Protein AF-A0A950DQF6-F1 (afdb_monomer_lite)

Secondary structure (DSSP, 8-state):
-----PPP--------------------------PPPTT-PPP-S-HHHHHHHHHHHTTTT---S-EEEEEEEEETTEEEEEEEEEETTEEEEEEE-SS-EEEEEEETTEEEEE-TTS-EEE---GGGTTS--

Foldseek 3Di:
DDDDDDDDDDDDDDDDDDDDPDDDDDDDDDDDDCDDPPPDDDDPDDPVNVVVVVCVVVVVVVQPQKDKDKDWDADPNAIWIKIKIDGPQKIKIWIDRPQFIKIWIDDPRWTWIAGRVRDIDTDDDCPPVPPPD

Sequence (133 aa):
MGDHFARPRIAVSICAMIFGFSACLGAAARGDSFAPPSGIVTTNASLQDVLAKARKADGSDISYRSRVVDGQVQAWGMKGTYRSIEAGSNYVSRVDFGIVSWQDGRVDGQPWRQDENGMVIQLHDARNAQDVE

pLDDT: mean 71.09, std 19.99, range [35.16, 95.62]

Structure (mmCIF, N/CA/C/O backbone):
data_AF-A0A950DQF6-F1
#
_entry.id   AF-A0A950DQF6-F1
#
loop_
_atom_site.group_PDB
_atom_site.id
_atom_site.type_symbol
_atom_site.label_atom_id
_atom_site.label_alt_id
_atom_site.label_comp_id
_atom_site.label_asym_id
_atom_site.label_entity_id
_atom_site.label_seq_id
_atom_site.pdbx_PDB_ins_code
_atom_site.Cartn_x
_atom_site.Cartn_y
_atom_site.Cartn_z
_atom_site.occupancy
_atom_site.B_iso_or_equiv
_atom_site.auth_seq_id
_atom_site.auth_comp_id
_atom_site.auth_asym_id
_atom_site.auth_atom_id
_atom_site.pdbx_PDB_model_num
ATOM 1 N N . MET A 1 1 ? 31.010 27.730 26.794 1.00 44.81 1 MET A N 1
ATOM 2 C CA . MET A 1 1 ? 30.544 26.393 26.370 1.00 44.81 1 MET A CA 1
ATOM 3 C C . MET A 1 1 ? 29.462 26.601 25.334 1.00 44.81 1 MET A C 1
ATOM 5 O O . MET A 1 1 ? 28.344 26.942 25.687 1.00 44.81 1 MET A O 1
ATOM 9 N N . GLY A 1 2 ? 29.847 26.546 24.066 1.00 45.50 2 GLY A N 1
ATOM 10 C CA . GLY A 1 2 ? 28.998 26.877 22.929 1.00 45.50 2 GLY A CA 1
ATOM 11 C C . GLY A 1 2 ? 29.719 26.406 21.680 1.00 45.50 2 GLY A C 1
ATOM 12 O O . GLY A 1 2 ? 30.469 27.166 21.075 1.00 45.50 2 GLY A O 1
ATOM 13 N N . ASP A 1 3 ? 29.560 25.123 21.371 1.00 42.44 3 ASP A N 1
ATOM 14 C CA . ASP A 1 3 ? 30.252 24.495 20.255 1.00 42.44 3 ASP A CA 1
ATOM 15 C C . ASP A 1 3 ? 29.463 24.734 18.967 1.00 42.44 3 ASP A C 1
ATOM 17 O O . ASP A 1 3 ? 28.378 24.199 18.733 1.00 42.44 3 ASP A O 1
ATOM 21 N N . HIS A 1 4 ? 30.041 25.597 18.137 1.00 42.09 4 HIS A N 1
ATOM 22 C CA . HIS A 1 4 ? 29.661 25.848 16.759 1.00 42.09 4 HIS A CA 1
ATOM 23 C C . HIS A 1 4 ? 29.982 24.622 15.888 1.00 42.09 4 HIS A C 1
ATOM 25 O O . HIS A 1 4 ? 31.131 24.406 15.512 1.00 42.09 4 HIS A O 1
ATOM 31 N N . PHE A 1 5 ? 28.964 23.859 15.484 1.00 47.81 5 PHE A N 1
ATOM 32 C CA . PHE A 1 5 ? 29.081 22.903 14.378 1.00 47.81 5 PHE A CA 1
ATOM 33 C C . PHE A 1 5 ? 28.721 23.583 13.050 1.00 47.81 5 PHE A C 1
ATOM 35 O O . PHE A 1 5 ? 27.559 23.646 12.645 1.00 47.81 5 PHE A O 1
ATOM 42 N N . ALA A 1 6 ? 29.738 24.094 12.357 1.00 44.88 6 ALA A N 1
ATOM 43 C CA . ALA A 1 6 ? 29.636 24.544 10.974 1.00 44.88 6 ALA A CA 1
ATOM 44 C C . ALA A 1 6 ? 29.698 23.333 10.025 1.00 44.88 6 ALA A C 1
ATOM 46 O O . ALA A 1 6 ? 30.693 22.614 9.973 1.00 44.88 6 ALA A O 1
ATOM 47 N N . ARG A 1 7 ? 28.623 23.100 9.264 1.00 49.81 7 ARG A N 1
ATOM 48 C CA . ARG A 1 7 ? 28.586 22.111 8.175 1.00 49.81 7 ARG A CA 1
ATOM 49 C C . ARG A 1 7 ? 29.198 22.715 6.900 1.00 49.81 7 ARG A C 1
ATOM 51 O O . ARG A 1 7 ? 28.809 23.829 6.541 1.00 49.81 7 ARG A O 1
ATOM 58 N N . PRO A 1 8 ? 30.074 22.007 6.165 1.00 45.16 8 PRO A N 1
ATOM 59 C CA . PRO A 1 8 ? 30.518 22.456 4.851 1.00 45.16 8 PRO A CA 1
ATOM 60 C C . PRO A 1 8 ? 29.384 22.309 3.826 1.00 45.16 8 PRO A C 1
ATOM 62 O O . PRO A 1 8 ? 28.852 21.223 3.598 1.00 45.16 8 PRO A O 1
ATOM 65 N N . ARG A 1 9 ? 29.006 23.432 3.209 1.00 49.66 9 ARG A N 1
ATOM 66 C CA . ARG A 1 9 ? 28.120 23.495 2.042 1.00 49.66 9 ARG A CA 1
ATOM 67 C C . ARG A 1 9 ? 28.940 23.153 0.798 1.00 49.66 9 ARG A C 1
ATOM 69 O O . ARG A 1 9 ? 29.726 23.976 0.342 1.00 49.66 9 ARG A O 1
ATOM 76 N N . ILE A 1 10 ? 28.755 21.956 0.249 1.00 49.50 10 ILE A N 1
ATOM 77 C CA . ILE A 1 10 ? 29.268 21.610 -1.080 1.00 49.50 10 ILE A CA 1
ATOM 78 C C . ILE A 1 10 ? 28.276 22.175 -2.100 1.00 49.50 10 ILE A C 1
ATOM 80 O O . ILE A 1 10 ? 27.187 21.641 -2.297 1.00 49.50 10 ILE A O 1
ATOM 84 N N . ALA A 1 11 ? 28.642 23.309 -2.692 1.00 48.06 11 ALA A N 1
ATOM 85 C CA . ALA A 1 11 ? 27.965 23.891 -3.838 1.00 48.06 11 ALA A CA 1
ATOM 86 C C . ALA A 1 11 ? 28.366 23.106 -5.095 1.00 48.06 11 ALA A C 1
ATOM 88 O O . ALA A 1 11 ? 29.506 23.193 -5.547 1.00 48.06 11 ALA A O 1
ATOM 89 N N . VAL A 1 12 ? 27.442 22.324 -5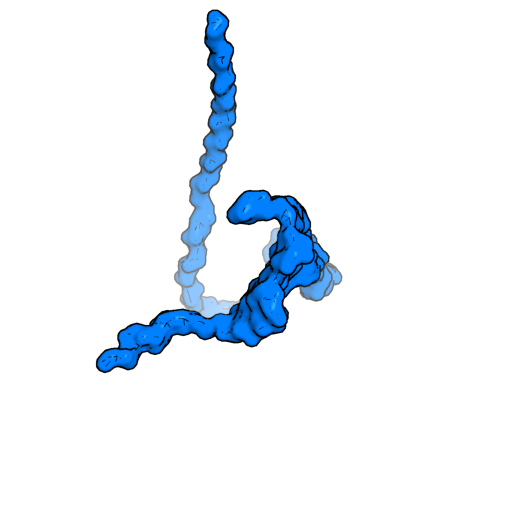.653 1.00 47.19 12 VAL A N 1
ATOM 90 C CA . VAL A 1 12 ? 27.631 21.677 -6.957 1.00 47.19 12 VAL A CA 1
ATOM 91 C C . VAL A 1 12 ? 27.151 22.647 -8.033 1.00 47.19 12 VAL A C 1
ATOM 93 O O . VAL A 1 12 ? 25.959 22.799 -8.283 1.00 47.19 12 VAL A O 1
ATOM 96 N N . SER A 1 13 ? 28.119 23.345 -8.622 1.00 51.41 13 SER A N 1
ATOM 97 C CA . SER A 1 13 ? 27.987 24.119 -9.852 1.00 51.41 13 SER A CA 1
ATOM 98 C C . SER A 1 13 ? 28.021 23.156 -11.040 1.00 51.41 13 SER A C 1
ATOM 100 O O . SER A 1 13 ? 29.061 22.557 -11.304 1.00 51.41 13 SER A O 1
ATOM 102 N N . ILE A 1 14 ? 26.902 22.987 -11.749 1.00 46.16 14 ILE A N 1
ATOM 103 C CA . ILE A 1 14 ? 26.880 22.384 -13.091 1.00 46.16 14 ILE A CA 1
ATOM 104 C C . ILE A 1 14 ? 26.046 23.305 -13.982 1.00 46.16 14 ILE A C 1
ATOM 106 O O . ILE A 1 14 ? 24.834 23.168 -14.130 1.00 46.16 14 ILE A O 1
ATOM 110 N N . CYS A 1 15 ? 26.736 24.302 -14.531 1.00 35.16 15 CYS A N 1
ATOM 111 C CA . CYS A 1 15 ? 26.258 25.125 -15.628 1.00 35.16 15 CYS A CA 1
ATOM 112 C C . CYS A 1 15 ? 26.411 24.358 -16.950 1.00 35.16 15 CYS A C 1
ATOM 114 O O . CYS A 1 15 ? 27.512 23.962 -17.316 1.00 35.16 15 CYS A O 1
ATOM 116 N N . ALA A 1 16 ? 25.287 24.217 -17.653 1.00 46.91 16 ALA A N 1
ATOM 117 C CA . ALA A 1 16 ? 25.133 24.336 -19.103 1.00 46.91 16 ALA A CA 1
ATOM 118 C C . ALA A 1 16 ? 26.136 23.615 -20.034 1.00 46.91 16 ALA A C 1
ATOM 120 O O . ALA A 1 16 ? 27.192 24.144 -20.366 1.00 46.91 16 ALA A O 1
ATOM 121 N N . MET A 1 17 ? 25.683 22.518 -20.653 1.00 45.94 17 MET A N 1
ATOM 122 C CA . MET A 1 17 ? 26.048 22.191 -22.040 1.00 45.94 17 MET A CA 1
ATOM 123 C C . MET A 1 17 ? 24.785 21.925 -22.868 1.00 45.94 17 MET A C 1
ATOM 125 O O . MET A 1 17 ? 24.313 20.806 -23.010 1.00 45.94 17 MET A O 1
ATOM 129 N N . ILE A 1 18 ? 24.221 23.042 -23.331 1.00 53.88 18 ILE A N 1
ATOM 130 C CA . ILE A 1 18 ? 23.873 23.335 -24.729 1.00 53.88 18 ILE A CA 1
ATOM 131 C C . ILE A 1 18 ? 23.001 22.287 -25.444 1.00 53.88 18 ILE A C 1
ATOM 133 O O . ILE A 1 18 ? 23.467 21.366 -26.110 1.00 53.88 18 ILE A O 1
ATOM 137 N N . PHE A 1 19 ? 21.695 22.562 -25.391 1.00 48.47 19 PHE A N 1
ATOM 138 C CA . PHE A 1 19 ? 20.740 22.259 -26.452 1.00 48.47 19 PHE A CA 1
ATOM 139 C C . PHE A 1 19 ? 21.227 22.863 -27.777 1.00 48.47 19 PHE A C 1
ATOM 141 O O . PHE A 1 19 ? 21.328 24.081 -27.909 1.00 48.47 19 PHE A O 1
ATOM 148 N N . GLY A 1 20 ? 21.507 22.006 -28.756 1.00 43.12 20 GLY A N 1
ATOM 149 C CA . GLY A 1 20 ? 21.973 22.403 -30.083 1.00 43.12 20 GLY A CA 1
ATOM 150 C C . GLY A 1 20 ? 21.484 21.474 -31.192 1.00 43.12 20 GLY A C 1
ATOM 151 O O . GLY A 1 20 ? 22.245 21.165 -32.099 1.00 43.12 20 GLY A O 1
ATOM 152 N N . PHE A 1 21 ? 20.231 21.012 -31.136 1.00 49.06 21 PHE A N 1
ATOM 153 C CA . PHE A 1 21 ? 19.551 20.469 -32.317 1.00 49.06 21 PHE A CA 1
ATOM 154 C C . PHE A 1 21 ? 19.042 21.649 -33.155 1.00 49.06 21 PHE A C 1
ATOM 156 O O . PHE A 1 21 ? 17.883 22.046 -33.060 1.00 49.06 21 PHE A O 1
ATOM 163 N N . SER A 1 22 ? 19.944 22.259 -33.927 1.00 48.34 22 SER A N 1
ATOM 164 C CA . SER A 1 22 ? 19.582 23.229 -34.961 1.00 48.34 22 SER A CA 1
ATOM 165 C C . SER A 1 22 ? 19.636 22.548 -36.323 1.00 48.34 22 SER A C 1
ATOM 167 O O . SER A 1 22 ? 20.611 21.885 -36.673 1.00 48.34 22 SER A O 1
ATOM 169 N N . ALA A 1 23 ? 18.536 22.677 -37.050 1.00 49.09 23 ALA A N 1
ATOM 170 C CA . ALA A 1 23 ? 18.274 22.064 -38.334 1.00 49.09 23 ALA A CA 1
ATOM 171 C C . ALA A 1 23 ? 19.194 22.595 -39.443 1.00 49.09 23 ALA A C 1
ATOM 173 O O . ALA A 1 23 ? 19.326 23.803 -39.606 1.00 49.09 23 ALA A O 1
ATOM 174 N N . CYS A 1 24 ? 19.696 21.691 -40.286 1.00 42.50 24 CYS A N 1
ATOM 175 C CA . CYS A 1 24 ? 20.021 21.982 -41.681 1.00 42.50 24 CYS A CA 1
ATOM 176 C C . CYS A 1 24 ? 19.501 20.830 -42.547 1.00 42.50 24 CYS A C 1
ATOM 178 O O . CYS A 1 24 ? 20.109 19.766 -42.654 1.00 42.50 24 CYS A O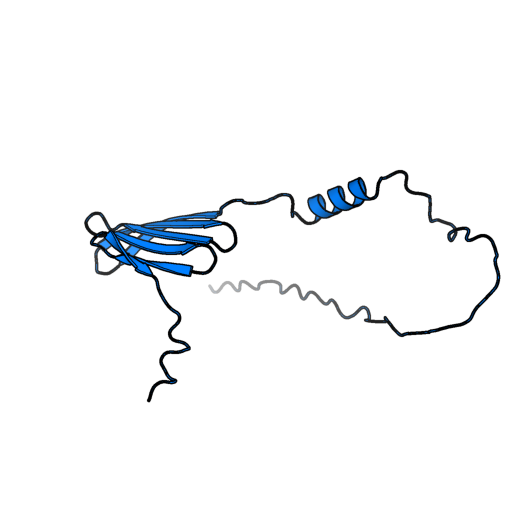 1
ATOM 180 N N . LEU A 1 25 ? 18.327 21.063 -43.132 1.00 47.41 25 LEU A N 1
ATOM 181 C CA . LEU A 1 25 ? 17.778 20.311 -44.252 1.00 47.41 25 LEU A CA 1
ATOM 182 C C . LEU A 1 25 ? 18.675 20.517 -45.491 1.00 47.41 25 LEU A C 1
ATOM 184 O O . LEU A 1 25 ? 18.941 21.654 -45.864 1.00 47.41 25 LEU A O 1
ATOM 188 N N . GLY A 1 26 ? 19.035 19.421 -46.163 1.00 47.09 26 GLY A N 1
ATOM 189 C CA . GLY A 1 26 ? 19.121 19.346 -47.627 1.00 47.09 26 GLY A CA 1
ATOM 190 C C . GLY A 1 26 ? 20.355 19.917 -48.337 1.00 47.09 26 GLY A C 1
ATOM 191 O O . GLY A 1 26 ? 20.363 21.067 -48.759 1.00 47.09 26 GLY A O 1
ATOM 192 N N . ALA A 1 27 ? 21.304 19.039 -48.671 1.00 39.94 27 ALA A N 1
ATOM 193 C CA . ALA A 1 27 ? 22.051 19.119 -49.928 1.00 39.94 27 ALA A CA 1
ATOM 194 C C . ALA A 1 27 ? 22.387 17.694 -50.398 1.00 39.94 27 ALA A C 1
ATOM 196 O O . ALA A 1 27 ? 23.067 16.941 -49.706 1.00 39.94 27 ALA A O 1
ATOM 197 N N . ALA A 1 28 ? 21.854 17.303 -51.555 1.00 51.84 28 ALA A N 1
ATOM 198 C CA . ALA A 1 28 ? 22.140 16.028 -52.199 1.00 51.84 28 ALA A CA 1
ATOM 199 C C . ALA A 1 28 ? 23.609 15.962 -52.649 1.00 51.84 28 ALA A C 1
ATOM 201 O O . ALA A 1 28 ? 24.081 16.870 -53.332 1.00 51.84 28 ALA A O 1
ATOM 202 N N . ALA A 1 29 ? 24.308 14.867 -52.349 1.00 39.88 29 ALA A N 1
ATOM 203 C CA . ALA A 1 29 ? 25.582 14.548 -52.984 1.00 39.88 29 ALA A CA 1
ATOM 204 C C . ALA A 1 29 ? 25.760 13.025 -53.095 1.00 39.88 29 ALA A C 1
ATOM 206 O O . ALA A 1 29 ? 25.832 12.316 -52.099 1.00 39.88 29 ALA A O 1
ATOM 207 N N . ARG A 1 30 ? 25.717 12.582 -54.358 1.00 41.66 30 ARG A N 1
ATOM 208 C CA . ARG A 1 30 ? 26.414 11.468 -55.026 1.00 41.66 30 ARG A CA 1
ATOM 209 C C . ARG A 1 30 ? 27.141 10.436 -54.157 1.00 41.66 30 ARG A C 1
ATOM 211 O O . ARG A 1 30 ? 27.916 10.779 -53.277 1.00 41.66 30 ARG A O 1
ATOM 218 N N . GLY A 1 31 ? 26.942 9.171 -54.535 1.00 50.16 31 GLY A N 1
ATOM 219 C CA . GLY A 1 31 ? 27.619 8.015 -53.969 1.00 50.16 31 GLY A CA 1
ATOM 220 C C . GLY A 1 31 ? 29.126 8.201 -53.846 1.00 50.16 31 GLY A C 1
ATOM 221 O O . GLY A 1 31 ? 29.810 8.418 -54.837 1.00 50.16 31 GLY A O 1
ATOM 222 N N . ASP A 1 32 ? 29.588 8.048 -52.616 1.00 42.94 32 ASP A N 1
ATOM 223 C CA . ASP A 1 32 ? 30.919 7.600 -52.264 1.00 42.94 32 ASP A CA 1
ATOM 224 C C . ASP A 1 32 ? 30.763 6.745 -51.008 1.00 42.94 32 ASP A C 1
ATOM 226 O O . ASP A 1 32 ? 29.960 7.040 -50.119 1.00 42.94 32 ASP A O 1
ATOM 230 N N . SER A 1 33 ? 31.468 5.620 -51.000 1.00 51.22 33 SER A N 1
ATOM 231 C CA . SER A 1 33 ? 31.531 4.621 -49.934 1.00 51.22 33 SER A CA 1
ATOM 232 C C . SER A 1 33 ? 31.474 5.260 -48.544 1.00 51.22 33 SER A C 1
ATOM 234 O O . SER A 1 33 ? 32.419 5.927 -48.127 1.00 51.22 33 SER A O 1
ATOM 236 N N . PHE A 1 34 ? 30.374 5.026 -47.821 1.00 54.84 34 PHE A N 1
ATOM 237 C CA . PHE A 1 34 ? 30.195 5.432 -46.427 1.00 54.84 34 PHE A CA 1
ATOM 238 C C . PHE A 1 34 ? 31.133 4.598 -45.543 1.00 54.84 34 PHE A C 1
ATOM 240 O O . PHE A 1 34 ? 30.733 3.621 -44.912 1.00 54.84 34 PHE A O 1
ATOM 247 N N . ALA A 1 35 ? 32.420 4.933 -45.560 1.00 58.03 35 ALA A N 1
ATOM 248 C CA . ALA A 1 35 ? 33.362 4.461 -44.567 1.00 58.03 35 ALA A CA 1
ATOM 249 C C . ALA A 1 35 ? 33.122 5.288 -43.295 1.00 58.03 35 ALA A C 1
ATOM 251 O O . ALA A 1 35 ? 33.123 6.522 -43.364 1.00 58.03 35 ALA A O 1
ATOM 252 N N . PRO A 1 36 ? 32.869 4.653 -42.140 1.00 61.41 36 PRO A N 1
ATOM 253 C CA . PRO A 1 36 ? 32.668 5.391 -40.906 1.00 61.41 36 PRO A CA 1
ATOM 254 C C . PRO A 1 36 ? 33.942 6.185 -40.550 1.00 61.41 36 PRO A C 1
ATOM 256 O O . PRO A 1 36 ? 35.049 5.746 -40.877 1.00 61.41 36 PRO A O 1
ATOM 259 N N . PRO A 1 37 ? 33.813 7.346 -39.880 1.00 66.25 37 PRO A N 1
ATOM 260 C CA . PRO A 1 37 ? 34.947 8.123 -39.390 1.00 66.25 37 PRO A CA 1
ATOM 261 C C . PRO A 1 37 ? 35.964 7.257 -38.637 1.00 66.25 37 PRO A C 1
ATOM 263 O O . PRO A 1 37 ? 35.594 6.350 -37.884 1.00 66.25 37 PRO A O 1
ATOM 266 N N . SER A 1 38 ? 37.254 7.554 -38.818 1.00 61.94 38 SER A N 1
ATOM 267 C CA . SER A 1 38 ? 38.350 6.841 -38.157 1.00 61.94 38 SER A CA 1
ATOM 268 C C . SER A 1 38 ? 38.122 6.762 -36.644 1.00 61.94 38 SER A C 1
ATOM 270 O O . SER A 1 38 ? 37.943 7.790 -35.993 1.00 61.94 38 SER A O 1
ATOM 272 N N . GLY A 1 39 ? 38.140 5.547 -36.092 1.00 59.22 39 GLY A N 1
ATOM 273 C CA . GLY A 1 39 ? 37.901 5.287 -34.667 1.00 59.22 39 GLY A CA 1
ATOM 274 C C . GLY A 1 39 ? 36.539 4.664 -34.349 1.00 59.22 39 GLY A C 1
ATOM 275 O O . GLY A 1 39 ? 36.359 4.152 -33.247 1.00 59.22 39 GLY A O 1
ATOM 276 N N . ILE A 1 40 ? 35.604 4.625 -35.304 1.00 53.56 40 ILE A N 1
ATOM 277 C CA . ILE A 1 40 ? 34.352 3.872 -35.160 1.00 53.56 40 ILE A CA 1
ATOM 278 C C . ILE A 1 40 ? 34.576 2.448 -35.677 1.00 53.56 40 ILE A C 1
ATOM 280 O O . ILE A 1 40 ? 34.496 2.170 -36.872 1.00 53.56 40 ILE A O 1
ATOM 284 N N . VAL A 1 41 ? 34.893 1.541 -34.756 1.00 67.88 41 VAL A N 1
ATOM 285 C CA . VAL A 1 41 ? 34.974 0.102 -35.030 1.00 67.88 41 VAL A CA 1
ATOM 286 C C . VAL A 1 41 ? 33.580 -0.512 -35.100 1.00 67.88 41 VAL A C 1
ATOM 288 O O . VAL A 1 41 ? 32.681 -0.157 -34.336 1.00 67.88 41 VAL A O 1
ATOM 291 N N . THR A 1 42 ? 33.401 -1.467 -36.011 1.00 59.34 42 THR A N 1
ATOM 292 C CA . THR A 1 42 ? 32.185 -2.281 -36.086 1.00 59.34 42 THR A CA 1
ATOM 293 C C . THR A 1 42 ? 32.008 -3.045 -34.780 1.00 59.34 42 THR A C 1
ATOM 295 O O . THR A 1 42 ? 32.892 -3.798 -34.368 1.00 59.34 42 THR A O 1
ATOM 298 N N . THR A 1 43 ? 30.870 -2.851 -34.118 1.00 68.44 43 THR A N 1
ATOM 299 C CA . THR A 1 43 ? 30.553 -3.611 -32.911 1.00 68.44 43 THR A CA 1
ATOM 300 C C . THR A 1 43 ? 30.035 -4.992 -33.306 1.00 68.44 43 THR A C 1
ATOM 302 O O . THR A 1 43 ? 29.168 -5.107 -34.167 1.00 68.44 43 THR A O 1
ATOM 305 N N . ASN A 1 44 ? 30.559 -6.043 -32.671 1.00 76.25 44 ASN A N 1
ATOM 306 C CA . ASN A 1 44 ? 30.049 -7.413 -32.820 1.00 76.25 44 ASN A CA 1
ATOM 307 C C . ASN A 1 44 ? 28.880 -7.705 -31.864 1.00 76.25 44 ASN A C 1
ATOM 309 O O . ASN A 1 44 ? 28.334 -8.805 -31.869 1.00 76.25 44 ASN A O 1
ATOM 313 N N . ALA A 1 45 ? 28.523 -6.748 -31.002 1.00 77.44 45 ALA A N 1
ATOM 314 C CA . ALA A 1 45 ? 27.378 -6.884 -30.117 1.00 77.44 45 ALA A CA 1
ATOM 315 C C . ALA A 1 45 ? 26.087 -6.782 -30.931 1.00 77.44 45 ALA A C 1
ATOM 317 O O . ALA A 1 45 ? 25.908 -5.848 -31.716 1.00 77.44 45 ALA A O 1
ATOM 318 N N . SER A 1 46 ? 25.168 -7.719 -30.716 1.00 81.50 46 SER A N 1
ATOM 319 C CA . SER A 1 46 ? 23.830 -7.579 -31.274 1.00 81.50 46 SER A CA 1
ATOM 320 C C . SER A 1 46 ? 23.144 -6.354 -30.655 1.00 81.50 46 SER A C 1
ATOM 322 O O . SER A 1 46 ? 23.403 -5.988 -29.504 1.00 81.50 46 SER A O 1
ATOM 324 N N . LEU A 1 47 ? 22.232 -5.719 -31.394 1.00 75.44 47 LEU A N 1
ATOM 325 C CA . LEU A 1 47 ? 21.411 -4.625 -30.857 1.00 75.44 47 LEU A CA 1
ATOM 326 C C . LEU A 1 47 ? 20.683 -5.051 -29.569 1.00 75.44 47 LEU A C 1
ATOM 328 O O . LEU A 1 47 ? 20.546 -4.264 -28.634 1.00 75.44 47 LEU A O 1
ATOM 332 N N . GLN A 1 48 ? 20.270 -6.317 -29.500 1.00 76.00 48 GLN A N 1
ATOM 333 C CA . GLN A 1 48 ? 19.637 -6.902 -28.326 1.00 76.00 48 GLN A CA 1
ATOM 334 C C . GLN A 1 48 ? 20.563 -6.887 -27.101 1.00 76.00 48 GLN A C 1
ATOM 336 O O . GLN A 1 48 ? 20.117 -6.507 -26.021 1.00 76.00 48 GLN A O 1
ATOM 341 N N . ASP A 1 49 ? 21.845 -7.222 -27.263 1.00 79.75 49 ASP A N 1
ATOM 342 C CA . ASP A 1 49 ? 22.821 -7.203 -26.165 1.00 79.75 49 ASP A CA 1
ATOM 343 C C . ASP A 1 49 ? 23.082 -5.788 -25.651 1.00 79.75 49 ASP A C 1
ATOM 345 O O . ASP A 1 49 ? 23.234 -5.575 -24.445 1.00 79.75 49 ASP A O 1
ATOM 349 N N . VAL A 1 50 ? 23.118 -4.807 -26.558 1.00 79.06 50 VAL A N 1
ATOM 350 C CA . VAL A 1 50 ? 23.283 -3.392 -26.201 1.00 79.06 50 VAL A CA 1
ATOM 351 C C . VAL A 1 50 ? 22.080 -2.909 -25.393 1.00 79.06 50 VAL A C 1
ATOM 353 O O . VAL A 1 50 ? 22.254 -2.305 -24.335 1.00 79.06 50 VAL A O 1
ATOM 356 N N . LEU A 1 51 ? 20.862 -3.234 -25.834 1.00 78.56 51 LEU A N 1
ATOM 357 C CA . LEU A 1 51 ? 19.633 -2.867 -25.130 1.00 78.56 51 LEU A CA 1
ATOM 358 C C . LEU A 1 51 ? 19.489 -3.588 -23.783 1.00 78.56 51 LEU A C 1
ATOM 360 O O . LEU A 1 51 ? 19.069 -2.971 -22.808 1.00 78.56 51 LEU A O 1
ATOM 364 N N . ALA A 1 52 ? 19.867 -4.865 -23.699 1.00 73.06 52 ALA A N 1
ATOM 365 C CA . ALA A 1 52 ? 19.851 -5.622 -22.449 1.00 73.06 52 ALA A CA 1
ATOM 366 C C . ALA A 1 52 ? 20.841 -5.044 -21.427 1.00 73.06 52 ALA A C 1
ATOM 368 O O . ALA A 1 52 ? 20.493 -4.844 -20.264 1.00 73.06 52 ALA A O 1
ATOM 369 N N . LYS A 1 53 ? 22.060 -4.699 -21.862 1.00 78.06 53 LYS A N 1
ATOM 370 C CA . LYS A 1 53 ? 23.054 -4.040 -21.001 1.00 78.06 53 LYS A CA 1
ATOM 371 C C . LYS A 1 53 ? 22.617 -2.640 -20.579 1.00 78.06 53 LYS A C 1
ATOM 373 O O . LYS A 1 53 ? 22.816 -2.293 -19.420 1.00 78.06 53 LYS A O 1
ATOM 378 N N . ALA A 1 54 ? 21.996 -1.872 -21.475 1.00 74.00 54 ALA A N 1
ATOM 379 C CA . ALA A 1 54 ? 21.446 -0.558 -21.151 1.00 74.00 54 ALA A CA 1
ATOM 380 C C . ALA A 1 54 ? 20.333 -0.659 -20.096 1.00 74.00 54 ALA A C 1
ATOM 382 O O . ALA A 1 54 ? 20.391 0.037 -19.090 1.00 74.00 54 ALA A O 1
ATOM 383 N N . ARG A 1 55 ? 19.386 -1.592 -20.259 1.00 66.38 55 ARG A N 1
ATOM 384 C CA . ARG A 1 55 ? 18.320 -1.858 -19.274 1.00 66.38 55 ARG A CA 1
ATOM 385 C C . ARG A 1 55 ? 18.871 -2.283 -17.915 1.00 66.38 55 ARG A C 1
ATOM 387 O O . ARG A 1 55 ? 18.419 -1.789 -16.883 1.00 66.38 55 ARG A O 1
ATOM 394 N N . LYS A 1 56 ? 19.872 -3.163 -17.912 1.00 69.81 56 LYS A N 1
ATOM 395 C CA . LYS A 1 56 ? 20.545 -3.611 -16.689 1.00 69.81 56 LYS A CA 1
ATOM 396 C C . LYS A 1 56 ? 21.293 -2.472 -15.987 1.00 69.81 56 LYS A C 1
ATOM 398 O O . LYS A 1 56 ? 21.265 -2.399 -14.763 1.00 69.81 56 LYS A O 1
ATOM 403 N N . ALA A 1 57 ? 21.945 -1.590 -16.745 1.00 68.56 57 ALA A N 1
ATOM 404 C CA . ALA A 1 57 ? 22.651 -0.422 -16.215 1.00 68.56 57 ALA A CA 1
ATOM 405 C C . ALA A 1 57 ? 21.698 0.661 -15.680 1.00 68.56 57 ALA A C 1
ATOM 407 O O . ALA A 1 57 ? 22.006 1.287 -14.672 1.00 68.56 57 ALA A O 1
ATOM 408 N N . ASP A 1 58 ? 20.530 0.828 -16.304 1.00 69.19 58 ASP A N 1
ATOM 409 C CA . ASP A 1 58 ? 19.454 1.731 -15.868 1.00 69.19 58 ASP A CA 1
ATOM 410 C C . ASP A 1 58 ? 18.710 1.222 -14.614 1.00 69.19 58 ASP A C 1
ATOM 412 O O . ASP A 1 58 ? 17.778 1.844 -14.118 1.00 69.19 58 ASP A O 1
ATOM 416 N N . GLY A 1 59 ? 19.081 0.046 -14.092 1.00 55.34 59 GLY A N 1
ATOM 417 C CA . GLY A 1 59 ? 18.420 -0.555 -12.932 1.00 55.34 59 GLY A CA 1
ATOM 418 C C . GLY A 1 59 ? 17.004 -1.067 -13.215 1.00 55.34 59 GLY A C 1
ATOM 419 O O . GLY A 1 59 ? 16.348 -1.562 -12.302 1.00 55.34 59 GLY A O 1
ATOM 420 N N . SER A 1 60 ? 16.548 -1.028 -14.472 1.00 56.31 60 SER A N 1
ATOM 421 C CA . SER A 1 60 ? 15.229 -1.532 -14.888 1.00 56.31 60 SER A CA 1
ATOM 422 C C . SER A 1 60 ? 15.059 -3.053 -14.720 1.00 56.31 60 SER A C 1
ATOM 424 O O . SER A 1 60 ? 13.938 -3.555 -14.757 1.00 56.31 60 SER A O 1
ATOM 426 N N . ASP A 1 61 ? 16.154 -3.779 -14.462 1.00 50.06 61 ASP A N 1
ATOM 427 C CA . ASP A 1 61 ? 16.154 -5.203 -14.093 1.00 50.06 61 ASP A CA 1
ATOM 428 C C . ASP A 1 61 ? 15.894 -5.453 -12.594 1.00 50.06 61 ASP A C 1
ATOM 430 O O . ASP A 1 61 ? 15.681 -6.593 -12.182 1.00 50.06 61 ASP A O 1
ATOM 434 N N . ILE A 1 62 ? 15.865 -4.410 -11.755 1.00 53.62 62 ILE A N 1
ATOM 435 C CA . ILE A 1 62 ? 15.407 -4.521 -10.365 1.00 53.62 62 ILE A CA 1
ATOM 436 C C . ILE A 1 62 ? 13.908 -4.220 -10.346 1.00 53.62 62 ILE A C 1
ATOM 438 O O . ILE A 1 62 ? 13.445 -3.219 -9.802 1.00 53.62 62 ILE A O 1
ATOM 442 N N . SER A 1 63 ? 13.115 -5.091 -10.974 1.00 57.72 63 SER A N 1
ATOM 443 C CA . SER A 1 63 ? 11.664 -5.019 -10.837 1.00 57.72 63 SER A CA 1
ATOM 444 C C . SER A 1 63 ? 11.298 -5.470 -9.420 1.00 57.72 63 SER A C 1
ATOM 446 O O . SER A 1 63 ? 11.072 -6.658 -9.170 1.00 57.72 63 SER A O 1
ATOM 448 N N . TYR A 1 64 ? 11.241 -4.547 -8.461 1.00 55.00 64 TYR A N 1
ATOM 449 C CA . TYR A 1 64 ? 10.462 -4.796 -7.253 1.00 55.00 64 TYR A CA 1
ATOM 450 C C . TYR A 1 64 ? 9.012 -4.994 -7.704 1.00 55.00 64 TYR A C 1
ATOM 452 O O . TYR A 1 64 ? 8.304 -4.035 -7.994 1.00 55.00 64 TYR A O 1
ATOM 460 N N . ARG A 1 65 ? 8.583 -6.257 -7.828 1.00 69.25 65 ARG A N 1
ATOM 461 C CA . ARG A 1 65 ? 7.202 -6.602 -8.210 1.00 69.25 65 ARG A CA 1
ATOM 462 C C . ARG A 1 65 ? 6.195 -6.080 -7.188 1.00 69.25 65 ARG A C 1
ATOM 464 O O . ARG A 1 65 ? 5.049 -5.827 -7.538 1.00 69.25 65 ARG A O 1
ATOM 471 N N . SER A 1 66 ? 6.643 -5.911 -5.946 1.00 80.38 66 SER A N 1
ATOM 472 C CA . SER A 1 66 ? 5.877 -5.308 -4.869 1.00 80.38 66 SER A CA 1
ATOM 473 C C . SER A 1 66 ? 6.794 -4.672 -3.824 1.00 80.38 66 SER A C 1
ATOM 475 O O . SER A 1 66 ? 7.830 -5.248 -3.480 1.00 80.38 66 SER A O 1
ATOM 477 N N . ARG A 1 67 ? 6.384 -3.536 -3.268 1.00 87.06 67 ARG A N 1
ATOM 478 C CA . ARG A 1 67 ? 6.932 -2.924 -2.058 1.00 87.06 67 ARG A CA 1
ATOM 479 C C . ARG A 1 67 ? 5.997 -3.240 -0.897 1.00 87.06 67 ARG A C 1
ATOM 481 O O . ARG A 1 67 ? 4.797 -3.029 -1.009 1.00 87.06 67 ARG A O 1
ATOM 488 N N . VAL A 1 68 ? 6.546 -3.735 0.208 1.00 91.81 68 VAL A N 1
ATOM 489 C CA . VAL A 1 68 ? 5.791 -3.982 1.443 1.00 91.81 68 VAL A CA 1
ATOM 490 C C . VAL A 1 68 ? 6.332 -3.064 2.530 1.00 91.81 68 VAL A C 1
ATOM 492 O O . VAL A 1 68 ? 7.547 -2.962 2.700 1.00 91.81 68 VAL A O 1
ATOM 495 N N . VAL A 1 69 ? 5.436 -2.382 3.233 1.00 93.06 69 VAL A N 1
ATOM 496 C CA . VAL A 1 69 ? 5.748 -1.519 4.372 1.00 93.06 69 VAL A CA 1
ATOM 497 C C . VAL A 1 69 ? 4.879 -1.953 5.541 1.00 93.06 69 VAL A C 1
ATOM 499 O O . VAL A 1 69 ? 3.656 -1.896 5.454 1.00 93.06 69 VAL A O 1
ATOM 502 N N . ASP A 1 70 ? 5.517 -2.359 6.630 1.00 95.44 70 ASP A N 1
ATOM 503 C CA . ASP A 1 70 ? 4.857 -2.734 7.876 1.00 95.44 70 ASP A CA 1
ATOM 504 C C . ASP A 1 70 ? 5.230 -1.740 8.979 1.00 95.44 70 ASP A C 1
ATOM 506 O O . ASP A 1 70 ? 6.342 -1.201 9.010 1.00 95.44 70 ASP A O 1
ATOM 510 N N . GLY A 1 71 ? 4.327 -1.525 9.929 1.00 93.88 71 GLY A N 1
ATOM 511 C CA . GLY A 1 71 ? 4.653 -0.767 11.127 1.00 93.88 71 GLY A CA 1
ATOM 512 C C . GLY A 1 71 ? 3.544 -0.745 12.163 1.00 93.88 71 GLY A C 1
ATOM 513 O O . GLY A 1 71 ? 2.560 -1.480 12.091 1.00 93.88 71 GLY A O 1
ATOM 514 N N . GLN A 1 72 ? 3.734 0.103 13.168 1.00 94.88 72 GLN A N 1
ATOM 515 C CA . GLN A 1 72 ? 2.764 0.314 14.235 1.00 94.88 72 GLN A CA 1
ATOM 516 C C . GLN A 1 72 ? 2.027 1.630 14.026 1.00 94.88 72 GLN A C 1
ATOM 518 O O . GLN A 1 72 ? 2.596 2.600 13.526 1.00 94.88 72 GLN A O 1
ATOM 523 N N . VAL A 1 73 ? 0.763 1.660 14.431 1.00 92.38 73 VAL A N 1
ATOM 524 C CA . VAL A 1 73 ? -0.077 2.856 14.377 1.00 92.38 73 VAL A CA 1
ATOM 525 C C . VAL A 1 73 ? -0.794 3.040 15.707 1.00 92.38 73 VAL A C 1
ATOM 527 O O . VAL A 1 73 ? -1.182 2.074 16.364 1.00 92.38 73 VAL A O 1
ATOM 530 N N . GLN A 1 74 ? -0.947 4.292 16.127 1.00 92.50 74 GLN A N 1
ATOM 531 C CA . GLN A 1 74 ? -1.710 4.656 17.311 1.00 92.50 74 GLN A CA 1
ATOM 532 C C . GLN A 1 74 ? -2.693 5.764 16.940 1.00 92.50 74 GLN A C 1
ATOM 534 O O . GLN A 1 74 ? -2.279 6.831 16.496 1.00 92.50 74 GLN A O 1
ATOM 539 N N . ALA A 1 75 ? -3.988 5.509 17.112 1.00 87.12 75 ALA A N 1
ATOM 540 C CA . ALA A 1 75 ? -5.051 6.459 16.799 1.00 87.12 75 ALA A CA 1
ATOM 541 C C . ALA A 1 75 ? -6.251 6.224 17.725 1.00 87.12 75 ALA A C 1
ATOM 543 O O . ALA A 1 75 ? -6.511 5.092 18.123 1.00 87.12 75 ALA A O 1
ATOM 544 N N . TRP A 1 76 ? -6.958 7.293 18.108 1.00 86.94 76 TRP A N 1
ATOM 545 C CA . TRP A 1 76 ? -8.130 7.235 19.004 1.00 86.94 76 TRP A CA 1
ATOM 546 C C . TRP A 1 76 ? -7.901 6.446 20.309 1.00 86.94 76 TRP A C 1
ATOM 548 O O . TRP A 1 76 ? -8.790 5.767 20.809 1.00 86.94 76 TRP A O 1
ATOM 558 N N . GLY A 1 77 ? -6.681 6.499 20.855 1.00 90.56 77 GLY A N 1
ATOM 559 C CA . GLY A 1 77 ? -6.301 5.747 22.058 1.00 90.56 77 GLY A CA 1
ATOM 560 C C . GLY A 1 77 ? -6.041 4.252 21.832 1.00 90.56 77 GLY A C 1
ATOM 561 O O . GLY A 1 77 ? -5.569 3.579 22.746 1.00 90.56 77 GLY A O 1
ATOM 562 N N . MET A 1 78 ? -6.263 3.737 20.624 1.00 89.12 78 MET A N 1
ATOM 563 C CA . MET A 1 78 ? -5.980 2.356 20.245 1.00 89.12 78 MET A CA 1
ATOM 564 C C . MET A 1 78 ? -4.567 2.234 19.675 1.00 89.12 78 MET A C 1
ATOM 566 O O . MET A 1 78 ? -4.065 3.149 19.019 1.00 89.12 78 MET A O 1
ATOM 570 N N . LYS A 1 79 ? -3.918 1.093 19.920 1.00 93.44 79 LYS A N 1
ATOM 571 C CA . LYS A 1 79 ? -2.637 0.716 19.310 1.00 93.44 79 LYS A CA 1
ATOM 572 C C . LYS A 1 79 ? -2.870 -0.455 18.375 1.00 93.44 79 LYS A C 1
ATOM 574 O O . LYS A 1 79 ? -3.594 -1.381 18.723 1.00 93.44 79 LYS A O 1
ATOM 579 N N . GLY A 1 80 ? -2.248 -0.399 17.213 1.00 94.25 80 GLY A N 1
ATOM 580 C CA . GLY A 1 80 ? -2.459 -1.361 16.154 1.00 94.25 80 GLY A CA 1
ATOM 581 C C . GLY A 1 80 ? -1.243 -1.512 15.262 1.00 94.25 80 GLY A C 1
ATOM 582 O O . GLY A 1 80 ? -0.166 -0.959 15.512 1.00 94.25 80 GLY A O 1
ATOM 583 N N . THR A 1 81 ? -1.440 -2.264 14.194 1.00 95.62 81 THR A N 1
ATOM 584 C CA . THR A 1 81 ? -0.455 -2.458 13.136 1.00 95.62 81 THR A CA 1
ATOM 585 C C . THR A 1 81 ? -1.000 -1.918 11.828 1.00 95.62 81 THR A C 1
ATOM 587 O O . THR A 1 81 ? -2.212 -1.875 11.618 1.00 95.62 81 THR A O 1
ATOM 590 N N . TYR A 1 82 ? -0.101 -1.480 10.957 1.00 95.12 82 TYR A N 1
ATOM 591 C CA . TYR A 1 82 ? -0.438 -1.184 9.577 1.00 95.12 82 TYR A CA 1
ATOM 592 C C . TYR A 1 82 ? 0.459 -1.998 8.653 1.00 95.12 82 TYR A C 1
ATOM 594 O O . TYR A 1 82 ? 1.624 -2.257 8.968 1.00 95.12 82 TYR A O 1
ATOM 602 N N . ARG A 1 83 ? -0.097 -2.379 7.507 1.00 95.38 83 ARG A N 1
ATOM 603 C CA . ARG A 1 83 ? 0.611 -3.046 6.420 1.00 95.38 83 ARG A CA 1
ATOM 604 C C . ARG A 1 83 ? 0.158 -2.460 5.095 1.00 95.38 83 ARG A C 1
ATOM 606 O O . ARG A 1 83 ? -1.024 -2.521 4.780 1.00 95.38 83 ARG A O 1
ATOM 613 N N . SER A 1 84 ? 1.096 -1.938 4.317 1.00 94.69 84 SER A N 1
ATOM 614 C CA . SER A 1 84 ? 0.871 -1.467 2.951 1.00 94.69 84 SER A CA 1
ATOM 615 C C . SER A 1 84 ? 1.646 -2.333 1.966 1.00 94.69 84 SER A C 1
ATOM 617 O O . SER A 1 84 ? 2.818 -2.645 2.185 1.00 94.69 84 SER A O 1
ATOM 619 N N . ILE A 1 85 ? 0.986 -2.741 0.889 1.00 93.31 85 ILE A N 1
ATOM 620 C CA . ILE A 1 85 ? 1.552 -3.506 -0.217 1.00 93.31 85 ILE A CA 1
ATOM 621 C C . ILE A 1 85 ? 1.282 -2.716 -1.494 1.00 93.31 85 ILE A C 1
ATOM 623 O O . ILE A 1 85 ? 0.131 -2.527 -1.871 1.00 93.31 85 ILE A O 1
ATOM 627 N N . GLU A 1 86 ? 2.335 -2.281 -2.174 1.00 91.12 86 GLU A N 1
ATOM 628 C CA . GLU A 1 86 ? 2.272 -1.510 -3.419 1.00 91.12 86 GLU A CA 1
ATOM 629 C C . GLU A 1 86 ? 2.882 -2.334 -4.557 1.00 91.12 86 GLU A C 1
ATOM 631 O O . GLU A 1 86 ? 3.981 -2.862 -4.417 1.00 91.12 86 GLU A O 1
ATOM 636 N N . ALA A 1 87 ? 2.201 -2.441 -5.694 1.00 87.31 87 ALA A N 1
ATOM 637 C CA . ALA A 1 87 ? 2.666 -3.132 -6.894 1.00 87.31 87 ALA A CA 1
ATOM 638 C C . ALA A 1 87 ? 2.282 -2.317 -8.139 1.00 87.31 87 ALA A C 1
ATOM 640 O O . ALA A 1 87 ? 1.144 -2.358 -8.609 1.00 87.31 87 ALA A O 1
ATOM 641 N N . GLY A 1 88 ? 3.235 -1.550 -8.677 1.00 86.19 88 GLY A N 1
ATOM 642 C CA . GLY A 1 88 ? 2.979 -0.649 -9.802 1.00 86.19 88 GLY A CA 1
ATOM 643 C C . GLY A 1 88 ? 1.927 0.409 -9.453 1.00 86.19 88 GLY A C 1
ATOM 644 O O . GLY A 1 88 ? 2.120 1.204 -8.537 1.00 86.19 88 GLY A O 1
ATOM 645 N N . SER A 1 89 ? 0.808 0.425 -10.180 1.00 83.50 89 SER A N 1
ATOM 646 C CA . SER A 1 89 ? -0.334 1.309 -9.908 1.00 83.50 89 SER A CA 1
ATOM 647 C C . SER A 1 89 ? -1.250 0.808 -8.792 1.00 83.50 89 SER A C 1
ATOM 649 O O . SER A 1 89 ? -2.091 1.575 -8.314 1.00 83.50 89 SER A O 1
ATOM 651 N N . ASN A 1 90 ? -1.122 -0.454 -8.398 1.00 87.62 90 ASN A N 1
ATOM 652 C CA . ASN A 1 90 ? -2.040 -1.098 -7.474 1.00 87.62 90 ASN A CA 1
ATOM 653 C C . ASN A 1 90 ? -1.473 -1.030 -6.062 1.00 87.62 90 ASN A C 1
ATOM 655 O O . ASN A 1 90 ? -0.264 -1.144 -5.864 1.00 87.62 90 ASN A O 1
ATOM 659 N N . TYR A 1 91 ? -2.338 -0.838 -5.077 1.00 93.12 91 TYR A N 1
ATOM 660 C CA . TYR A 1 91 ? -1.923 -0.907 -3.684 1.00 93.12 91 TYR A CA 1
ATOM 661 C C . TYR A 1 91 ? -3.048 -1.434 -2.804 1.00 93.12 91 TYR A C 1
ATOM 663 O O . TYR A 1 91 ? -4.226 -1.313 -3.144 1.00 93.12 91 TYR A O 1
ATOM 671 N N . VAL A 1 92 ? -2.662 -2.019 -1.677 1.00 94.56 92 VAL A N 1
ATOM 672 C CA . VAL A 1 92 ? -3.555 -2.408 -0.590 1.00 94.56 92 VAL A CA 1
ATOM 673 C C . VAL A 1 92 ? -2.905 -1.988 0.716 1.00 94.56 92 VAL A C 1
ATOM 675 O O . VAL A 1 92 ? -1.776 -2.376 1.004 1.00 94.56 92 VAL A O 1
ATOM 678 N N . SER A 1 93 ? -3.627 -1.212 1.505 1.00 95.25 93 SER A N 1
ATOM 679 C CA . SER A 1 93 ? -3.275 -0.802 2.852 1.00 95.25 93 SER A CA 1
ATOM 680 C C . SER A 1 93 ? -4.276 -1.418 3.822 1.00 95.25 93 SER A C 1
ATOM 682 O O . SER A 1 93 ? -5.484 -1.384 3.599 1.00 95.25 93 SER A O 1
ATOM 684 N N . ARG A 1 94 ? -3.774 -2.012 4.900 1.00 95.31 94 ARG A N 1
ATOM 685 C CA . ARG A 1 94 ? -4.567 -2.560 5.996 1.00 95.31 94 ARG A CA 1
ATOM 686 C C . ARG A 1 94 ? -4.113 -1.933 7.294 1.00 95.31 94 ARG A C 1
ATOM 688 O O . ARG A 1 94 ? -2.917 -1.894 7.581 1.00 95.31 94 ARG A O 1
ATOM 695 N N . VAL A 1 95 ? -5.081 -1.531 8.103 1.00 94.94 95 VAL A N 1
ATOM 696 C CA . VAL A 1 95 ? -4.861 -1.107 9.480 1.00 94.94 95 VAL A CA 1
ATOM 697 C C . VAL A 1 95 ? -5.663 -2.008 10.405 1.00 94.94 95 VAL A C 1
ATOM 699 O O . VAL A 1 95 ? -6.826 -2.304 10.138 1.00 94.94 95 VAL A O 1
ATOM 702 N N . ASP A 1 96 ? -5.027 -2.459 11.480 1.00 93.75 96 ASP A N 1
ATOM 703 C CA . ASP A 1 96 ? -5.590 -3.422 12.417 1.00 93.75 96 ASP A CA 1
ATOM 704 C C . ASP A 1 96 ? -5.335 -2.981 13.864 1.00 93.75 96 ASP A C 1
ATOM 706 O O . ASP A 1 96 ? -4.188 -2.922 14.313 1.00 93.75 96 ASP A O 1
ATOM 710 N N . PHE A 1 97 ? -6.412 -2.669 14.586 1.00 92.88 97 PHE A N 1
ATOM 711 C CA . PHE A 1 97 ? -6.436 -2.317 16.009 1.00 92.88 97 PHE A CA 1
ATOM 712 C C . PHE A 1 97 ? -6.925 -3.480 16.897 1.00 92.88 97 PHE A C 1
ATOM 714 O O . PHE A 1 97 ? -7.312 -3.270 18.048 1.00 92.88 97 PHE A O 1
ATOM 721 N N . GLY A 1 98 ? -6.942 -4.712 16.383 1.00 87.94 98 GLY A N 1
ATOM 722 C CA . GLY A 1 98 ? -7.381 -5.921 17.080 1.00 87.94 98 GLY A CA 1
ATOM 723 C C . GLY A 1 98 ? -8.893 -6.128 17.033 1.00 87.94 98 GLY A C 1
ATOM 724 O O . GLY A 1 98 ? -9.360 -7.126 16.495 1.00 87.94 98 GLY A O 1
ATOM 725 N N . ILE A 1 99 ? -9.666 -5.191 17.588 1.00 85.56 99 ILE A N 1
ATOM 726 C CA . ILE A 1 99 ? -11.143 -5.238 17.548 1.00 85.56 99 ILE A CA 1
ATOM 727 C C . ILE A 1 99 ? -11.731 -4.589 16.295 1.00 85.56 99 ILE A C 1
ATOM 729 O O . ILE A 1 99 ? -12.880 -4.835 15.948 1.00 85.56 99 ILE A O 1
ATOM 733 N N . VAL A 1 100 ? -10.947 -3.734 15.646 1.00 89.44 100 VAL A N 1
ATOM 734 C CA . VAL A 1 100 ? -11.367 -2.930 14.508 1.00 89.44 100 VAL A CA 1
ATOM 735 C C . VAL A 1 100 ? -10.280 -3.004 13.449 1.00 89.44 100 VAL A C 1
ATOM 737 O O . VAL A 1 100 ? -9.105 -2.793 13.752 1.00 89.44 100 VAL A O 1
ATOM 740 N N . SER A 1 101 ? -10.669 -3.265 12.206 1.00 91.94 101 SER A N 1
ATOM 741 C CA . SER A 1 101 ? -9.760 -3.231 11.065 1.00 91.94 101 SER A CA 1
ATOM 742 C C . SER A 1 101 ? -10.439 -2.607 9.864 1.00 91.94 101 SER A C 1
ATOM 744 O O . SER A 1 101 ? -11.600 -2.903 9.609 1.00 91.94 101 SER A O 1
ATOM 746 N N . TRP A 1 102 ? -9.704 -1.827 9.088 1.00 92.75 102 TRP A N 1
ATOM 747 C CA . TRP A 1 102 ? -10.148 -1.364 7.778 1.00 92.75 102 TRP A CA 1
ATOM 748 C C . TRP A 1 102 ? -9.059 -1.614 6.755 1.00 92.75 102 TRP A C 1
ATOM 750 O O . TRP A 1 102 ? -7.876 -1.788 7.079 1.00 92.75 102 TRP A O 1
ATOM 760 N N . GLN A 1 103 ? -9.481 -1.636 5.500 1.00 95.31 103 GLN A N 1
ATOM 761 C CA . GLN A 1 103 ? -8.579 -1.758 4.370 1.00 95.31 103 GLN A CA 1
ATOM 762 C C . GLN A 1 103 ? -8.937 -0.712 3.331 1.00 95.31 103 GLN A C 1
ATOM 764 O O . GLN A 1 103 ? -10.095 -0.333 3.183 1.00 95.31 103 GLN A O 1
ATOM 769 N N . ASP A 1 104 ? -7.949 -0.245 2.600 1.00 95.25 104 ASP A N 1
ATOM 770 C CA . ASP A 1 104 ? -8.149 0.613 1.448 1.00 95.25 104 ASP A CA 1
ATOM 771 C C . ASP A 1 104 ? -7.141 0.250 0.372 1.00 95.25 104 ASP A C 1
ATOM 773 O O . ASP A 1 104 ? -6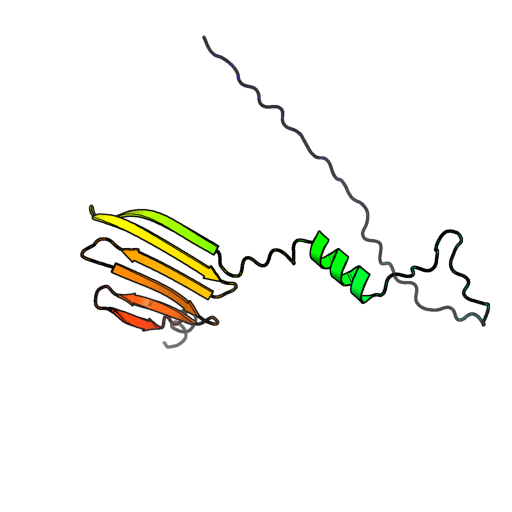.109 -0.371 0.633 1.00 95.25 104 ASP A O 1
ATOM 777 N N . GLY A 1 105 ? -7.458 0.586 -0.866 1.00 94.50 105 GLY A N 1
ATOM 778 C CA . GLY A 1 105 ? -6.584 0.221 -1.954 1.00 94.50 105 GLY A CA 1
ATOM 779 C C . GLY A 1 105 ? -7.026 0.756 -3.291 1.00 94.50 105 GLY A C 1
ATOM 780 O O . GLY A 1 105 ? -8.034 1.450 -3.436 1.00 94.50 105 GLY A O 1
ATOM 781 N N . ARG A 1 106 ? -6.245 0.380 -4.295 1.00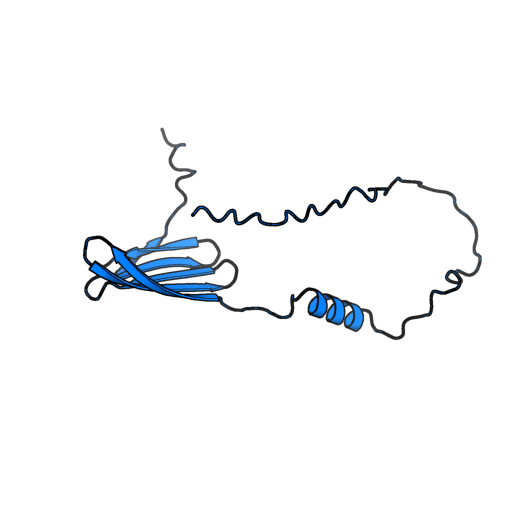 91.75 106 ARG A N 1
ATOM 782 C CA . ARG A 1 106 ? -6.526 0.643 -5.698 1.00 91.75 106 ARG A CA 1
ATOM 783 C C . ARG A 1 106 ? -6.148 -0.571 -6.524 1.00 91.75 106 ARG A C 1
ATOM 785 O O . ARG A 1 106 ? -5.038 -1.085 -6.391 1.00 91.75 106 ARG A O 1
ATOM 792 N N . VAL A 1 107 ? -7.061 -0.989 -7.392 1.00 89.00 107 VAL A N 1
ATOM 793 C CA . VAL A 1 107 ? -6.825 -2.037 -8.390 1.00 89.00 107 VAL A CA 1
ATOM 794 C C . VAL A 1 107 ? -7.175 -1.467 -9.753 1.00 89.00 107 VAL A C 1
ATOM 796 O O . VAL A 1 107 ? -8.278 -0.968 -9.944 1.00 89.00 107 VAL A O 1
ATOM 799 N N . ASP A 1 108 ? -6.211 -1.479 -10.667 1.00 85.62 108 ASP A N 1
ATOM 800 C CA . ASP A 1 108 ? -6.345 -1.044 -12.061 1.00 85.62 108 ASP A CA 1
ATOM 801 C C . ASP A 1 108 ? -6.979 0.349 -12.204 1.00 85.62 108 ASP A C 1
ATOM 803 O O . ASP A 1 108 ? -7.780 0.624 -13.091 1.00 85.62 108 ASP A O 1
ATOM 807 N N . GLY A 1 109 ? -6.615 1.251 -11.289 1.00 82.94 109 GLY A N 1
ATOM 808 C CA . GLY A 1 10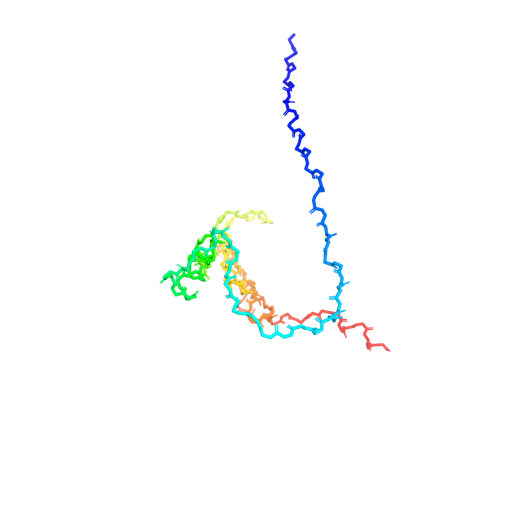9 ? -7.117 2.624 -11.256 1.00 82.94 109 GLY A CA 1
ATOM 809 C C . GLY A 1 109 ? -8.406 2.828 -10.457 1.00 82.94 109 GLY A C 1
ATOM 810 O O . GLY A 1 109 ? -8.680 3.970 -10.110 1.00 82.94 109 GLY A O 1
ATOM 811 N N . GLN A 1 110 ? -9.136 1.772 -10.085 1.00 89.19 110 GLN A N 1
ATOM 812 C CA . GLN A 1 110 ? -10.355 1.861 -9.275 1.00 89.19 110 GLN A CA 1
ATOM 813 C C . GLN A 1 110 ? -10.016 1.859 -7.773 1.00 89.19 110 GLN A C 1
ATOM 815 O O . GLN A 1 110 ? -9.559 0.831 -7.253 1.00 89.19 110 GLN A O 1
ATOM 820 N N . PRO A 1 111 ? -10.215 2.978 -7.048 1.00 90.44 111 PRO A N 1
ATOM 821 C CA . PRO A 1 111 ? -10.036 3.001 -5.606 1.00 90.44 111 PRO A CA 1
ATOM 822 C C . PRO A 1 111 ? -11.205 2.315 -4.889 1.00 90.44 111 PRO A C 1
ATOM 824 O O . PRO A 1 111 ? -12.352 2.329 -5.349 1.00 90.44 111 PRO A O 1
ATOM 827 N N . TRP A 1 112 ? -10.909 1.717 -3.742 1.00 94.06 112 TRP A N 1
ATOM 828 C CA . TRP A 1 112 ? -11.878 1.040 -2.890 1.00 94.06 112 TRP A CA 1
ATOM 829 C C . TRP A 1 112 ? -11.491 1.179 -1.418 1.00 94.06 112 TRP A C 1
ATOM 831 O O . TRP A 1 112 ? -10.335 1.432 -1.074 1.00 94.06 112 TRP A O 1
ATOM 841 N N . ARG A 1 113 ? -12.474 0.993 -0.541 1.00 94.12 113 ARG A N 1
ATOM 842 C CA . ARG A 1 113 ? -12.293 0.934 0.909 1.00 94.12 113 ARG A CA 1
ATOM 843 C C . ARG A 1 113 ? -13.175 -0.160 1.491 1.00 94.12 113 ARG A C 1
ATOM 845 O O . ARG A 1 113 ? -14.312 -0.308 1.071 1.00 94.12 113 ARG A O 1
ATOM 852 N N . GLN A 1 114 ? -12.662 -0.904 2.455 1.00 93.94 114 GLN A N 1
ATOM 853 C CA . GLN A 1 114 ? -13.408 -1.835 3.284 1.00 93.94 114 GLN A CA 1
ATOM 854 C C . GLN A 1 114 ? -13.555 -1.249 4.688 1.00 93.94 114 GLN A C 1
ATOM 856 O O . GLN A 1 114 ? -12.559 -0.843 5.295 1.00 93.94 114 GLN A O 1
ATOM 861 N N . ASP A 1 115 ? -14.790 -1.180 5.173 1.00 90.56 115 ASP A N 1
ATOM 862 C CA . ASP A 1 115 ? -15.100 -0.712 6.522 1.00 90.56 115 ASP A CA 1
ATOM 863 C C . ASP A 1 115 ? -14.826 -1.785 7.592 1.00 90.56 115 ASP A C 1
ATOM 865 O O . ASP A 1 115 ? -14.406 -2.910 7.304 1.00 90.56 115 ASP A O 1
ATOM 869 N N . GLU A 1 116 ? -15.089 -1.425 8.844 1.00 88.81 116 GLU A N 1
ATOM 870 C CA . GLU A 1 116 ? -14.898 -2.285 10.010 1.00 88.81 116 GLU A CA 1
ATOM 871 C C . GLU A 1 116 ? -15.812 -3.523 10.016 1.00 88.81 116 GLU A C 1
ATOM 873 O O . GLU A 1 116 ? -15.501 -4.519 10.669 1.00 88.81 116 GLU A O 1
ATOM 878 N N . ASN A 1 117 ? -16.918 -3.480 9.270 1.00 89.00 117 ASN A N 1
ATOM 879 C CA . ASN A 1 117 ? -17.883 -4.572 9.136 1.00 89.00 117 ASN A CA 1
ATOM 880 C C . ASN A 1 117 ? -17.550 -5.502 7.961 1.00 89.00 117 ASN A C 1
ATOM 882 O O . ASN A 1 117 ? -18.263 -6.474 7.706 1.00 89.00 117 ASN A O 1
ATOM 886 N N . GLY A 1 118 ? -16.479 -5.205 7.223 1.00 85.12 118 GLY A N 1
ATOM 887 C CA . GLY A 1 118 ? -16.072 -5.949 6.045 1.00 85.12 118 GLY A CA 1
ATOM 888 C C . GLY A 1 118 ? -16.799 -5.542 4.761 1.00 85.12 118 GLY A C 1
ATOM 889 O O . GLY A 1 118 ? -16.579 -6.181 3.729 1.00 85.12 118 GLY A O 1
ATOM 890 N N . MET A 1 119 ? -17.616 -4.486 4.782 1.00 90.81 119 MET A N 1
ATOM 891 C CA . MET A 1 119 ? -18.299 -3.961 3.604 1.00 90.81 119 MET A CA 1
ATOM 892 C C . MET A 1 119 ? -17.309 -3.214 2.711 1.00 90.81 119 MET A C 1
ATOM 894 O O . MET A 1 119 ? -16.667 -2.256 3.138 1.00 90.81 119 MET A O 1
ATOM 898 N N . VAL A 1 120 ? -17.199 -3.646 1.453 1.00 91.75 120 VAL A N 1
ATOM 89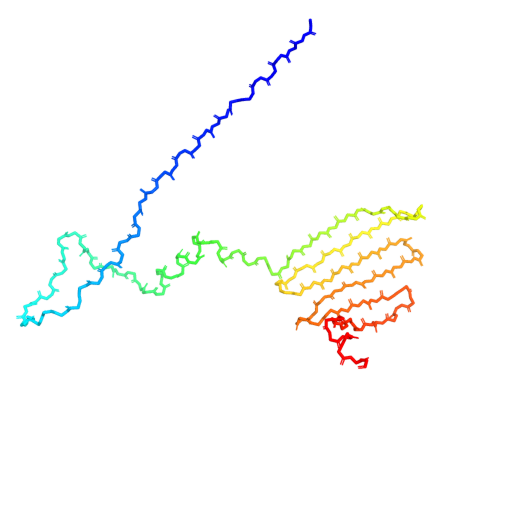9 C CA . VAL A 1 120 ? -16.333 -3.013 0.451 1.00 91.75 120 VAL A CA 1
ATOM 900 C C . VAL A 1 120 ? -17.129 -1.975 -0.332 1.00 91.75 120 VAL A C 1
ATOM 902 O O . VAL A 1 120 ? -18.158 -2.280 -0.930 1.00 91.75 120 VAL A O 1
ATOM 905 N N . ILE A 1 121 ? -16.616 -0.754 -0.355 1.00 90.94 121 ILE A N 1
ATOM 906 C CA . ILE A 1 121 ? -17.177 0.408 -1.029 1.00 90.94 121 ILE A CA 1
ATOM 907 C C . ILE A 1 121 ? -16.196 0.825 -2.123 1.00 90.94 121 ILE A C 1
ATOM 909 O O . ILE A 1 121 ? -15.023 1.096 -1.855 1.00 90.94 121 ILE A O 1
ATOM 913 N N . GLN A 1 122 ? -16.671 0.884 -3.365 1.00 91.19 122 GLN A N 1
ATOM 914 C CA . GLN A 1 122 ? -15.915 1.497 -4.454 1.00 91.19 122 GLN A CA 1
ATOM 915 C C . GLN A 1 122 ? -15.959 3.014 -4.289 1.00 91.19 122 GLN A C 1
ATOM 917 O O . GLN A 1 122 ? -17.025 3.596 -4.088 1.00 91.19 122 GLN A O 1
ATOM 922 N N . LEU A 1 123 ? -14.795 3.656 -4.341 1.00 85.38 123 LEU A N 1
ATOM 923 C CA . LEU A 1 123 ? -14.708 5.106 -4.253 1.00 85.38 123 LEU A CA 1
ATOM 924 C C . LEU A 1 123 ? -14.798 5.671 -5.673 1.00 85.38 123 LEU A C 1
ATOM 926 O O . LEU A 1 123 ? -14.061 5.257 -6.567 1.00 85.38 123 LEU A O 1
ATOM 930 N N . HIS A 1 124 ? -15.712 6.607 -5.892 1.00 80.62 124 HIS A N 1
ATOM 931 C CA . HIS A 1 124 ? -15.777 7.371 -7.132 1.00 80.62 124 HIS A CA 1
ATOM 932 C C . HIS A 1 124 ? -15.223 8.767 -6.869 1.00 80.62 124 HIS A C 1
ATOM 934 O O . HIS A 1 124 ? -15.495 9.364 -5.827 1.00 80.62 124 HIS A O 1
ATOM 940 N N . ASP A 1 125 ? -14.418 9.272 -7.799 1.00 60.22 125 ASP A N 1
ATOM 941 C CA . ASP A 1 125 ? -13.845 10.608 -7.692 1.00 60.22 125 ASP A CA 1
ATOM 942 C C . ASP A 1 125 ? -14.979 11.647 -7.711 1.00 60.22 125 ASP A C 1
ATOM 944 O O . ASP A 1 125 ? -15.781 11.696 -8.645 1.00 60.22 125 ASP A O 1
ATOM 948 N N . ALA A 1 126 ? -15.054 12.499 -6.687 1.00 56.09 126 ALA A N 1
ATOM 949 C CA . ALA A 1 126 ? -16.111 13.506 -6.546 1.00 56.09 126 ALA A CA 1
ATOM 950 C C . ALA A 1 126 ? -16.007 14.662 -7.564 1.00 56.09 126 ALA A C 1
ATOM 952 O O . ALA A 1 126 ? -16.810 15.592 -7.519 1.00 56.09 126 ALA A O 1
ATOM 953 N N . ARG A 1 127 ? -15.048 14.620 -8.502 1.00 51.00 127 ARG A N 1
ATOM 954 C CA . ARG A 1 127 ? -14.838 15.685 -9.497 1.00 51.00 127 ARG A CA 1
ATOM 955 C C . ARG A 1 127 ? -16.018 15.917 -10.446 1.00 51.00 127 ARG A C 1
ATOM 957 O O . ARG A 1 127 ? -16.051 16.976 -11.052 1.00 51.00 127 ARG A O 1
ATOM 964 N N . ASN A 1 128 ? -16.987 15.003 -10.515 1.00 42.72 128 ASN A N 1
ATOM 965 C CA . ASN A 1 128 ? -18.190 15.157 -11.345 1.00 42.72 128 ASN A CA 1
ATOM 966 C C . ASN A 1 128 ? -19.483 15.372 -10.533 1.00 42.72 128 ASN A C 1
ATOM 968 O O . ASN A 1 128 ? -20.566 15.382 -11.107 1.00 42.72 128 ASN A O 1
ATOM 972 N N . ALA A 1 129 ? -19.408 15.519 -9.204 1.00 46.66 129 ALA A N 1
ATOM 973 C CA . ALA A 1 129 ? -20.599 15.692 -8.364 1.00 46.66 129 ALA A CA 1
ATOM 974 C C . ALA A 1 129 ? -21.049 17.160 -8.215 1.00 46.66 129 ALA A C 1
ATOM 976 O O . ALA A 1 129 ? -22.042 17.414 -7.541 1.00 46.66 129 ALA A O 1
ATOM 977 N N . GLN A 1 130 ? -20.336 18.120 -8.819 1.00 46.19 130 GLN A N 1
ATOM 978 C CA . GLN A 1 130 ? -20.691 19.548 -8.791 1.00 46.19 130 GLN A CA 1
ATOM 979 C C . GLN A 1 130 ? -21.376 20.058 -10.073 1.00 46.19 130 GLN A C 1
ATOM 981 O O . GLN A 1 130 ? -21.736 21.226 -10.116 1.00 46.19 130 GLN A O 1
ATOM 986 N N . ASP A 1 131 ? -21.621 19.201 -11.071 1.00 46.19 131 ASP A N 1
ATOM 987 C CA . ASP A 1 131 ? -22.271 19.596 -12.336 1.00 46.19 131 ASP A CA 1
ATOM 988 C C . ASP A 1 131 ? -23.771 19.235 -12.397 1.00 46.19 131 ASP A C 1
ATOM 990 O O . ASP A 1 131 ? -24.369 19.209 -13.473 1.00 46.19 131 ASP A O 1
ATOM 994 N N . VAL A 1 132 ? -24.397 18.936 -11.254 1.00 46.47 132 VAL A N 1
ATOM 995 C CA . VAL A 1 132 ? -25.848 18.705 -11.169 1.00 46.47 132 VAL A CA 1
ATOM 996 C C . VAL A 1 132 ? -26.437 19.611 -10.093 1.00 46.47 132 VAL A C 1
ATOM 998 O O . VAL A 1 132 ? -26.727 19.171 -8.982 1.00 46.47 132 VAL A O 1
ATOM 1001 N N . GLU A 1 133 ? -26.595 20.885 -10.442 1.00 38.56 133 GLU A N 1
ATOM 1002 C CA . GLU A 1 133 ? -27.585 21.781 -9.837 1.00 38.56 133 GLU A CA 1
ATOM 1003 C C . GLU A 1 133 ? -28.449 22.394 -10.945 1.00 38.56 133 GLU A C 1
ATOM 1005 O O . GLU A 1 133 ? -27.875 22.814 -11.979 1.00 38.56 133 GLU A O 1
#

Radius of gyration: 28.95 Å; chains: 1; bounding box: 66×34×81 Å